Protein AF-A0A923WYF7-F1 (afdb_monomer)

Structure (mmCIF, N/CA/C/O backbone):
data_AF-A0A923WYF7-F1
#
_entry.id   AF-A0A923WYF7-F1
#
loop_
_atom_site.group_PDB
_atom_site.id
_atom_site.type_symbol
_atom_site.label_atom_id
_atom_site.label_alt_id
_atom_site.label_comp_id
_atom_site.label_asym_id
_atom_site.label_entity_id
_atom_site.label_seq_id
_atom_site.pdbx_PDB_ins_code
_atom_site.Cartn_x
_atom_site.Cartn_y
_atom_site.Cartn_z
_atom_site.occupancy
_atom_site.B_iso_or_equiv
_atom_site.auth_seq_id
_atom_site.auth_comp_id
_atom_site.auth_asym_id
_atom_site.auth_atom_id
_atom_site.pdbx_PDB_model_num
ATOM 1 N N . MET A 1 1 ? 12.143 10.612 -0.521 1.00 60.88 1 MET A N 1
ATOM 2 C CA . MET A 1 1 ? 12.270 9.508 -1.500 1.00 60.88 1 MET A CA 1
ATOM 3 C C . MET A 1 1 ? 11.112 8.536 -1.308 1.00 60.88 1 MET A C 1
ATOM 5 O O . MET A 1 1 ? 10.339 8.747 -0.381 1.00 60.88 1 MET A O 1
ATOM 9 N N . LEU A 1 2 ? 10.874 7.597 -2.234 1.00 66.38 2 LEU A N 1
ATOM 10 C CA . LEU A 1 2 ? 9.651 6.769 -2.208 1.00 66.38 2 LEU A CA 1
ATOM 11 C C . LEU A 1 2 ? 9.631 5.850 -0.986 1.00 66.38 2 LEU A C 1
ATOM 13 O O . LEU A 1 2 ? 8.650 5.835 -0.252 1.00 66.38 2 LEU A O 1
ATOM 17 N N . SER A 1 3 ? 10.792 5.287 -0.664 1.00 67.44 3 SER A N 1
ATOM 18 C CA . SER A 1 3 ? 11.037 4.576 0.591 1.00 67.44 3 SER A CA 1
ATOM 19 C C . SER A 1 3 ? 10.726 5.428 1.845 1.00 67.44 3 SER A C 1
ATOM 21 O O . SER A 1 3 ? 10.137 4.937 2.801 1.00 67.44 3 SER A O 1
ATOM 23 N N . ASP A 1 4 ? 10.984 6.749 1.851 1.00 71.00 4 ASP A N 1
ATOM 24 C CA . ASP A 1 4 ? 10.584 7.611 2.988 1.00 71.00 4 ASP A CA 1
ATOM 25 C C . ASP A 1 4 ? 9.056 7.735 3.131 1.00 71.00 4 ASP A C 1
ATOM 27 O O . ASP A 1 4 ? 8.544 7.970 4.227 1.00 71.00 4 ASP A O 1
ATOM 31 N N . HIS A 1 5 ? 8.312 7.636 2.026 1.00 76.31 5 HIS A N 1
ATOM 32 C CA . HIS A 1 5 ? 6.853 7.678 2.055 1.00 76.31 5 HIS A CA 1
ATOM 33 C C . HIS A 1 5 ? 6.272 6.369 2.602 1.00 76.31 5 HIS A C 1
ATOM 35 O O . HIS A 1 5 ? 5.414 6.442 3.483 1.00 76.31 5 HIS A O 1
ATOM 41 N N . HIS A 1 6 ? 6.795 5.210 2.186 1.00 79.31 6 HIS A N 1
ATOM 42 C CA . HIS A 1 6 ? 6.443 3.908 2.771 1.00 79.31 6 HIS A CA 1
ATOM 43 C C . HIS A 1 6 ? 6.685 3.862 4.273 1.00 79.31 6 HIS A C 1
ATOM 45 O O . HIS A 1 6 ? 5.756 3.584 5.028 1.00 79.31 6 HIS A O 1
ATOM 51 N N . HIS A 1 7 ? 7.879 4.251 4.730 1.00 79.12 7 HIS A N 1
ATOM 52 C CA . HIS A 1 7 ? 8.193 4.271 6.161 1.00 79.12 7 HIS A CA 1
ATOM 53 C C . HIS A 1 7 ? 7.215 5.143 6.962 1.00 79.12 7 HIS A C 1
ATOM 55 O O . HIS A 1 7 ? 6.870 4.824 8.102 1.00 79.12 7 HIS A O 1
ATOM 61 N N . ARG A 1 8 ? 6.728 6.247 6.377 1.00 85.44 8 ARG A N 1
ATOM 62 C CA . ARG A 1 8 ? 5.704 7.090 7.012 1.00 85.44 8 ARG A CA 1
ATOM 63 C C . ARG A 1 8 ? 4.338 6.406 7.074 1.00 85.44 8 ARG A C 1
ATOM 65 O O . ARG A 1 8 ? 3.656 6.561 8.087 1.00 85.44 8 ARG A O 1
ATOM 72 N N . LEU A 1 9 ? 3.929 5.692 6.029 1.00 86.81 9 LEU A N 1
ATOM 73 C CA . LEU A 1 9 ? 2.665 4.946 5.997 1.00 86.81 9 LEU A CA 1
ATOM 74 C C . LEU A 1 9 ? 2.676 3.784 6.995 1.00 86.81 9 LEU A C 1
ATOM 76 O O . LEU A 1 9 ? 1.742 3.643 7.785 1.00 86.81 9 LEU A O 1
ATOM 80 N N . GLU A 1 10 ? 3.767 3.024 7.041 1.00 86.56 10 GLU A N 1
ATOM 81 C CA . GLU A 1 10 ? 3.972 1.959 8.024 1.00 86.56 10 GLU A CA 1
ATOM 82 C C . GLU A 1 10 ? 3.936 2.494 9.456 1.00 86.56 10 GLU A C 1
ATOM 84 O O . GLU A 1 10 ? 3.228 1.958 10.310 1.00 86.56 10 GLU A O 1
ATOM 89 N N . ALA A 1 11 ? 4.651 3.590 9.728 1.00 88.19 11 ALA A N 1
ATOM 90 C CA . ALA A 1 11 ? 4.650 4.219 11.044 1.00 88.19 11 ALA A CA 1
ATOM 91 C C . ALA A 1 11 ? 3.241 4.672 11.466 1.00 88.19 11 ALA A C 1
ATOM 93 O O . ALA A 1 11 ? 2.857 4.491 12.623 1.00 88.19 11 ALA A O 1
ATOM 94 N N . LYS A 1 12 ? 2.440 5.208 10.536 1.00 89.62 12 LYS A N 1
ATOM 95 C CA . LYS A 1 12 ? 1.033 5.552 10.794 1.00 89.62 12 LYS A CA 1
ATOM 96 C C . LYS A 1 12 ? 0.185 4.319 11.107 1.00 89.62 12 LYS A C 1
ATOM 98 O O . LYS A 1 12 ? -0.583 4.352 12.066 1.00 89.62 12 LYS A O 1
ATOM 103 N N . ALA A 1 13 ? 0.341 3.236 10.346 1.00 88.19 13 ALA A N 1
ATOM 104 C CA . ALA A 1 13 ? -0.379 1.985 10.580 1.00 88.19 13 ALA A CA 1
ATOM 105 C C . ALA A 1 13 ? -0.020 1.356 11.938 1.00 88.19 13 ALA A C 1
ATOM 107 O O . ALA A 1 13 ? -0.911 0.948 12.688 1.00 88.19 13 ALA A O 1
ATOM 108 N N . ARG A 1 14 ? 1.267 1.356 12.310 1.00 89.56 14 ARG A N 1
ATOM 109 C CA . ARG A 1 14 ? 1.727 0.902 13.633 1.00 89.56 14 ARG A CA 1
ATOM 110 C C . ARG A 1 14 ? 1.171 1.772 14.761 1.00 89.56 14 ARG A C 1
ATOM 112 O O . ARG A 1 14 ? 0.645 1.234 15.730 1.00 89.56 14 ARG A O 1
ATOM 119 N N . SER A 1 15 ? 1.201 3.096 14.609 1.00 89.00 15 SER A N 1
ATOM 120 C CA . SER A 1 15 ? 0.652 4.024 15.607 1.00 89.00 15 SER A CA 1
ATOM 121 C C . SER A 1 15 ? -0.861 3.843 15.811 1.00 89.00 15 SER A C 1
ATOM 123 O O . SER A 1 15 ? -1.347 3.876 16.946 1.00 89.00 15 SER A O 1
ATOM 125 N N . LEU A 1 16 ? -1.608 3.581 14.733 1.00 88.31 16 LEU A N 1
A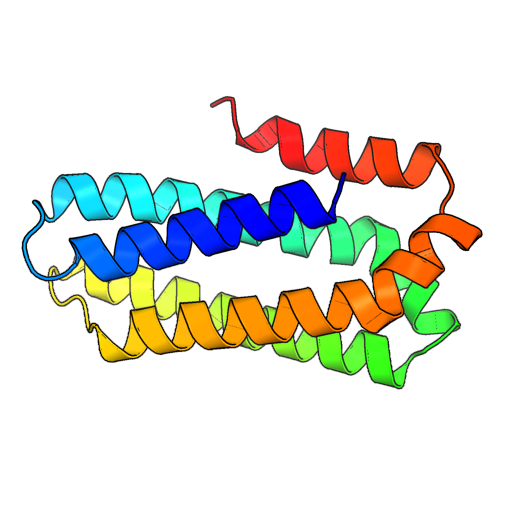TOM 126 C CA . LEU A 1 16 ? -3.028 3.225 14.795 1.00 88.31 16 LEU A CA 1
ATOM 127 C C . LEU A 1 16 ? -3.261 1.934 15.584 1.00 88.31 16 LEU A C 1
ATOM 129 O O . LEU A 1 16 ? -4.142 1.886 16.443 1.00 88.31 16 LEU A O 1
ATOM 133 N N . LEU A 1 17 ? -2.457 0.903 15.328 1.00 88.88 17 LEU A N 1
ATOM 134 C CA . LEU A 1 17 ? -2.539 -0.369 16.038 1.00 88.88 17 LEU A CA 1
ATOM 135 C C . LEU A 1 17 ? -2.226 -0.231 17.535 1.00 88.88 17 LEU A C 1
ATOM 137 O O . LEU A 1 17 ? -2.927 -0.818 18.357 1.00 88.88 17 LEU A O 1
ATOM 141 N N . GLU A 1 18 ? -1.212 0.555 17.895 1.00 87.44 18 GLU A N 1
ATOM 142 C CA . GLU A 1 18 ? -0.869 0.849 19.294 1.00 87.44 18 GLU A CA 1
ATOM 143 C C . GLU A 1 18 ? -1.996 1.607 20.009 1.00 87.44 18 GLU A C 1
ATOM 145 O O . GLU A 1 18 ? -2.309 1.327 21.167 1.00 87.44 18 GLU A O 1
ATOM 150 N N . SER A 1 19 ? -2.656 2.524 19.300 1.00 85.00 19 SER A N 1
ATOM 151 C CA . SER A 1 19 ? -3.737 3.351 19.844 1.00 85.00 19 SER A CA 1
ATOM 152 C C . SER A 1 19 ? -5.063 2.591 19.980 1.00 85.00 19 SER A C 1
ATOM 154 O O . SER A 1 19 ? -5.868 2.895 20.862 1.00 85.00 19 SER A O 1
ATOM 156 N N . ALA A 1 20 ? -5.305 1.575 19.149 1.00 82.56 20 ALA A N 1
ATOM 157 C CA . ALA A 1 20 ? -6.582 0.861 19.082 1.00 82.56 20 ALA A CA 1
ATOM 158 C C . ALA A 1 20 ? -7.004 0.162 20.393 1.00 82.56 20 ALA A C 1
ATOM 160 O O . ALA A 1 20 ? -8.184 -0.124 20.575 1.00 82.56 20 ALA A O 1
ATOM 161 N N . GLY A 1 21 ? -6.071 -0.096 21.318 1.00 75.25 21 GLY A N 1
ATOM 162 C CA . GLY A 1 21 ? -6.355 -0.742 22.606 1.00 75.25 21 GLY A CA 1
ATOM 163 C C . GLY A 1 21 ? -6.947 0.165 23.695 1.00 75.25 21 GLY A C 1
ATOM 164 O O . GLY A 1 21 ? -7.392 -0.350 24.719 1.00 75.25 21 GLY A O 1
ATOM 165 N N . GLY A 1 22 ? -6.955 1.490 23.511 1.00 74.75 22 GLY A N 1
ATOM 166 C CA . GLY A 1 22 ? -7.428 2.422 24.548 1.00 74.75 22 GLY A CA 1
ATOM 167 C C . GLY A 1 22 ? -7.754 3.844 24.087 1.00 74.75 22 GLY A C 1
ATOM 168 O O . GLY A 1 22 ? -8.062 4.689 24.925 1.00 74.75 22 GLY A O 1
ATOM 169 N N . ALA A 1 23 ? -7.669 4.134 22.788 1.00 69.62 23 ALA A N 1
ATOM 170 C CA . ALA A 1 23 ? -7.948 5.460 22.253 1.00 69.62 23 ALA A CA 1
ATOM 171 C C . ALA A 1 23 ? -9.449 5.738 22.074 1.00 69.62 23 ALA A C 1
ATOM 173 O O . ALA A 1 23 ? -10.271 4.836 21.915 1.00 69.62 23 ALA A O 1
ATOM 174 N N . ASP A 1 24 ? -9.784 7.030 22.044 1.00 79.94 24 ASP A N 1
ATOM 175 C CA . ASP A 1 24 ? -11.088 7.516 21.600 1.00 79.94 24 ASP A CA 1
ATOM 176 C C . ASP A 1 24 ? -11.353 7.053 20.159 1.00 79.94 24 ASP A C 1
ATOM 178 O O . ASP A 1 24 ? -10.568 7.321 19.245 1.00 79.94 24 ASP A O 1
ATOM 182 N N . THR A 1 25 ? -12.487 6.383 19.943 1.00 78.12 25 THR A N 1
ATOM 183 C CA . THR A 1 25 ? -12.842 5.835 18.629 1.00 78.12 25 THR A CA 1
ATOM 184 C C . THR A 1 25 ? -12.973 6.918 17.560 1.00 78.12 25 THR A C 1
ATOM 186 O O . THR A 1 25 ? -12.689 6.661 16.391 1.00 78.12 25 THR A O 1
ATOM 189 N N . ARG A 1 26 ? -13.342 8.151 17.934 1.00 81.06 26 ARG A N 1
ATOM 190 C CA . ARG A 1 26 ? -13.367 9.273 16.985 1.00 81.06 26 ARG A CA 1
ATOM 191 C C . ARG A 1 26 ? -11.956 9.646 16.528 1.00 81.06 26 ARG A C 1
ATOM 193 O O . ARG A 1 26 ? -11.750 9.880 15.340 1.00 81.06 26 ARG A O 1
ATOM 200 N N . ALA A 1 27 ? -10.995 9.691 17.449 1.00 84.50 27 ALA A N 1
ATOM 201 C CA . ALA A 1 27 ? -9.600 9.962 17.114 1.00 84.50 27 ALA A CA 1
ATOM 202 C C . ALA A 1 27 ? -9.016 8.847 16.229 1.00 84.50 27 ALA A C 1
ATOM 204 O O . ALA A 1 27 ? -8.358 9.143 15.232 1.00 84.50 27 ALA A O 1
ATOM 205 N N . LEU A 1 28 ? -9.341 7.581 16.528 1.00 86.12 28 LEU A N 1
ATOM 206 C CA . LEU A 1 28 ? -8.970 6.439 15.685 1.00 86.12 28 LEU A CA 1
ATOM 207 C C . LEU A 1 28 ? -9.536 6.560 14.268 1.00 86.12 28 LEU A C 1
ATOM 209 O O . LEU A 1 28 ? -8.801 6.331 13.313 1.00 86.12 28 LEU A O 1
ATOM 213 N N . GLY A 1 29 ? -10.797 6.976 14.121 1.00 87.56 29 GLY A N 1
ATOM 214 C CA . GLY A 1 29 ? -11.416 7.199 12.812 1.00 87.56 29 GLY A CA 1
ATOM 215 C C . GLY A 1 29 ? -10.714 8.283 11.985 1.00 87.56 29 GLY A C 1
ATOM 216 O O . GLY A 1 29 ? -10.474 8.092 10.798 1.00 87.56 29 GLY A O 1
ATOM 217 N N . VAL A 1 30 ? -10.310 9.400 12.602 1.00 88.12 30 VAL A N 1
ATOM 218 C CA . VAL A 1 30 ? -9.562 10.462 11.896 1.00 88.12 30 VAL A CA 1
ATOM 219 C C . VAL A 1 30 ? -8.199 9.956 11.421 1.00 88.12 30 VAL A C 1
ATOM 221 O O . VAL A 1 30 ? -7.830 10.167 10.265 1.00 88.12 30 VAL A O 1
ATOM 224 N N . CYS A 1 31 ? -7.458 9.267 12.291 1.00 89.38 31 CYS A N 1
ATOM 225 C CA . CYS A 1 31 ? -6.171 8.677 11.931 1.00 89.38 31 CYS A CA 1
ATOM 226 C C . CYS A 1 31 ? -6.320 7.616 10.830 1.00 89.38 31 CYS A C 1
ATOM 228 O O . CYS A 1 31 ? -5.496 7.569 9.917 1.00 89.38 31 CYS A O 1
ATOM 230 N N . TRP A 1 32 ? -7.379 6.805 10.897 1.00 92.31 32 TRP A N 1
ATOM 231 C CA . TRP A 1 32 ? -7.693 5.792 9.899 1.00 92.31 32 TRP A CA 1
ATOM 232 C C . TRP A 1 32 ? -7.959 6.396 8.525 1.00 92.31 32 TRP A C 1
ATOM 234 O O . TRP A 1 32 ? -7.279 6.027 7.575 1.00 92.31 32 TRP A O 1
ATOM 244 N N . ASN A 1 33 ? -8.876 7.361 8.425 1.00 91.88 33 ASN A N 1
ATOM 245 C CA . ASN A 1 33 ? -9.238 7.974 7.145 1.00 91.88 33 ASN A CA 1
ATOM 246 C C . ASN A 1 33 ? -8.015 8.593 6.453 1.00 91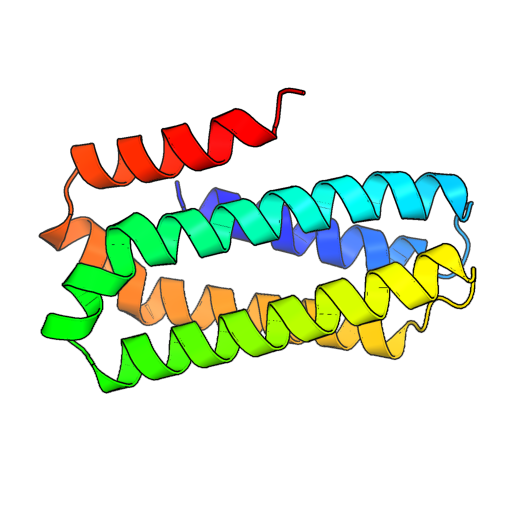.88 33 ASN A C 1
ATOM 248 O O . ASN A 1 33 ? -7.862 8.490 5.239 1.00 91.88 33 ASN A O 1
ATOM 252 N N . GLY A 1 34 ? -7.121 9.212 7.234 1.00 90.75 34 GLY A N 1
ATOM 253 C CA . GLY A 1 34 ? -5.870 9.757 6.712 1.00 90.75 34 GLY A CA 1
ATOM 254 C C . GLY A 1 34 ? -4.899 8.679 6.217 1.00 90.75 34 GLY A C 1
ATOM 255 O O . GLY A 1 34 ? -4.262 8.867 5.184 1.00 90.75 34 GLY A O 1
ATOM 256 N N . LEU A 1 35 ? -4.776 7.551 6.927 1.00 91.31 35 LEU A N 1
ATOM 257 C CA . LEU A 1 35 ? -3.959 6.419 6.473 1.00 91.31 35 LEU A CA 1
ATOM 258 C C . LEU A 1 35 ? -4.542 5.781 5.205 1.00 91.31 35 LEU A C 1
ATOM 260 O O . LEU A 1 35 ? -3.804 5.533 4.256 1.00 91.31 35 LEU A O 1
ATOM 264 N N . GLU A 1 36 ? -5.845 5.507 5.202 1.00 94.38 36 GLU A N 1
ATOM 265 C CA . GLU A 1 36 ? -6.546 4.854 4.099 1.00 94.38 36 GLU A CA 1
ATOM 266 C C . GLU A 1 36 ? -6.424 5.664 2.809 1.00 94.38 36 GLU A C 1
ATOM 268 O O . GLU A 1 36 ? -6.015 5.117 1.786 1.00 94.38 36 GLU A O 1
ATOM 273 N N . ALA A 1 37 ? -6.706 6.969 2.864 1.00 91.62 37 ALA A N 1
ATOM 274 C CA . ALA A 1 37 ? -6.582 7.844 1.704 1.00 91.62 37 ALA A CA 1
ATOM 275 C C . ALA A 1 37 ? -5.152 7.837 1.140 1.00 91.62 37 ALA A C 1
ATOM 277 O O . ALA A 1 37 ? -4.958 7.600 -0.052 1.00 91.62 37 ALA A O 1
ATOM 278 N N . GLU A 1 38 ? -4.141 8.019 1.996 1.00 90.62 38 GLU A N 1
ATOM 279 C CA . GLU A 1 38 ? -2.750 8.045 1.538 1.00 90.62 38 GLU A CA 1
ATOM 280 C C . GLU A 1 38 ? -2.289 6.696 0.959 1.00 90.62 38 GLU A C 1
ATOM 282 O O . GLU A 1 38 ? -1.577 6.692 -0.043 1.00 90.62 38 GLU A O 1
ATOM 287 N N . LEU A 1 39 ? -2.713 5.560 1.529 1.00 92.25 39 LEU A N 1
ATOM 288 C CA . LEU A 1 39 ? -2.396 4.231 0.987 1.00 92.25 39 LEU A CA 1
ATOM 289 C C . LEU A 1 39 ? -3.050 3.982 -0.373 1.00 92.25 39 LEU A C 1
ATOM 291 O O . LEU A 1 39 ? -2.420 3.420 -1.270 1.00 92.25 39 LEU A O 1
ATOM 295 N N . LEU A 1 40 ? -4.310 4.385 -0.539 1.00 93.00 40 LEU A N 1
ATOM 296 C CA . LEU A 1 40 ? -5.016 4.229 -1.809 1.00 93.00 40 LEU A CA 1
ATOM 297 C C . LEU A 1 40 ? -4.362 5.056 -2.917 1.00 93.00 40 LEU A C 1
ATOM 299 O O . LEU A 1 40 ? -4.164 4.543 -4.020 1.00 93.00 40 LEU A O 1
ATOM 303 N N . ASP A 1 41 ? -3.985 6.297 -2.615 1.00 89.38 41 ASP A N 1
ATOM 304 C CA . ASP A 1 41 ? -3.323 7.178 -3.577 1.00 89.38 41 ASP A CA 1
ATOM 305 C C . ASP A 1 41 ? -1.911 6.713 -3.925 1.00 89.38 41 ASP A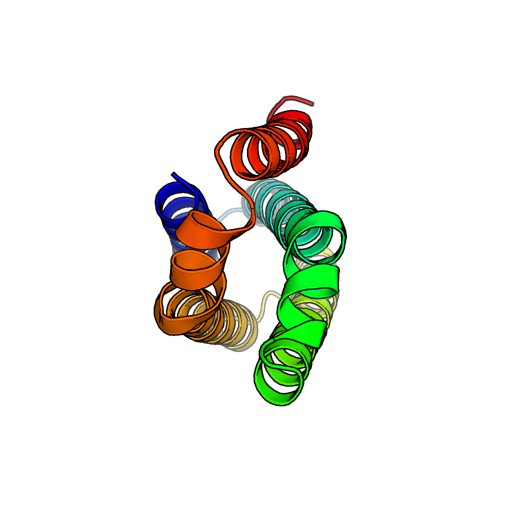 C 1
ATOM 307 O O . ASP A 1 41 ? -1.490 6.815 -5.080 1.00 89.38 41 ASP A O 1
ATOM 311 N N . HIS A 1 42 ? -1.194 6.175 -2.943 1.00 90.19 42 HIS A N 1
ATOM 312 C CA . HIS A 1 42 ? 0.106 5.558 -3.137 1.00 90.19 42 HIS A CA 1
ATOM 313 C C . HIS A 1 42 ? 0.040 4.399 -4.147 1.00 90.19 42 HIS A C 1
ATOM 315 O O . HIS A 1 42 ? 0.664 4.486 -5.209 1.00 90.19 42 HIS A O 1
ATOM 321 N N . MET A 1 43 ? -0.805 3.394 -3.885 1.00 92.69 43 MET A N 1
ATOM 322 C CA . MET A 1 43 ? -0.972 2.240 -4.778 1.00 92.69 43 MET A CA 1
ATOM 323 C C . MET A 1 43 ? -1.462 2.664 -6.169 1.00 92.69 43 MET A C 1
ATOM 325 O O . MET A 1 43 ? -1.015 2.130 -7.185 1.00 92.69 43 MET A O 1
ATOM 329 N N . ALA A 1 44 ? -2.376 3.639 -6.242 1.00 91.50 44 ALA A N 1
ATOM 330 C CA . ALA A 1 44 ? -2.866 4.161 -7.517 1.00 91.50 44 ALA A CA 1
ATOM 331 C C . ALA A 1 44 ? -1.745 4.826 -8.329 1.00 91.50 44 ALA A C 1
ATOM 333 O O . ALA A 1 44 ? -1.660 4.644 -9.543 1.00 91.50 44 ALA A O 1
ATOM 334 N N . ALA A 1 45 ? -0.854 5.580 -7.680 1.00 87.50 45 ALA A N 1
ATOM 335 C CA . ALA A 1 45 ? 0.269 6.209 -8.364 1.00 87.50 45 ALA A CA 1
ATOM 336 C C . ALA A 1 45 ? 1.235 5.168 -8.956 1.00 87.50 45 ALA A C 1
ATOM 338 O O . ALA A 1 45 ? 1.705 5.337 -10.084 1.00 87.50 45 ALA A O 1
ATOM 339 N N . GLU A 1 46 ? 1.503 4.078 -8.244 1.00 90.88 46 GLU A N 1
ATOM 340 C CA . GLU A 1 46 ? 2.353 2.987 -8.733 1.00 90.88 46 GLU A CA 1
ATOM 341 C C . GLU A 1 46 ? 1.702 2.217 -9.878 1.00 90.88 46 GLU A C 1
ATOM 343 O O . GLU A 1 46 ? 2.355 1.954 -10.895 1.00 90.88 46 GLU A O 1
ATOM 348 N N . GLU A 1 47 ? 0.409 1.918 -9.751 1.00 93.88 47 GLU A N 1
ATOM 349 C CA . GLU A 1 47 ? -0.405 1.264 -10.778 1.00 93.88 47 GLU A CA 1
ATOM 350 C C . GLU A 1 47 ? -0.507 2.076 -12.068 1.00 93.88 47 GLU A C 1
ATOM 352 O O . GLU A 1 47 ? -0.481 1.489 -13.153 1.00 93.88 47 GLU A O 1
ATOM 357 N N . ASP A 1 48 ? -0.559 3.403 -11.964 1.00 90.06 48 ASP A N 1
ATOM 358 C CA . ASP A 1 48 ? -0.672 4.304 -13.111 1.00 90.06 48 ASP A CA 1
ATOM 359 C C . ASP A 1 48 ? 0.680 4.578 -13.791 1.00 90.06 48 ASP A C 1
ATOM 361 O O . ASP A 1 48 ? 0.742 4.780 -15.008 1.00 90.06 48 ASP A O 1
ATOM 365 N N . VAL A 1 49 ? 1.775 4.633 -13.025 1.00 86.25 49 VAL A N 1
ATOM 366 C CA . VAL A 1 49 ? 3.051 5.195 -13.509 1.00 86.25 49 VAL A CA 1
ATOM 367 C C . VAL A 1 49 ? 4.144 4.143 -13.677 1.00 86.25 49 VAL A C 1
ATOM 369 O O . VAL A 1 49 ? 4.856 4.161 -14.691 1.00 86.25 49 VAL A O 1
ATOM 372 N N . ILE A 1 50 ? 4.303 3.248 -12.698 1.00 88.94 50 ILE A N 1
ATOM 373 C CA . ILE A 1 50 ? 5.436 2.315 -12.625 1.00 88.94 50 ILE A CA 1
ATOM 374 C C . ILE A 1 50 ? 5.033 0.951 -13.176 1.00 88.94 50 ILE A C 1
ATOM 376 O O . ILE A 1 50 ? 5.636 0.471 -14.143 1.00 88.94 50 ILE A O 1
ATOM 380 N N . LEU A 1 51 ? 3.978 0.351 -12.619 1.00 91.88 51 LEU A N 1
ATOM 381 C CA . LEU A 1 51 ? 3.548 -1.010 -12.932 1.00 91.88 51 LEU A CA 1
ATOM 382 C C . LEU A 1 51 ? 3.260 -1.272 -14.419 1.00 91.88 51 LEU A C 1
ATOM 384 O O . LEU A 1 51 ? 3.567 -2.380 -14.865 1.00 91.88 51 LEU A O 1
ATOM 388 N N . PRO A 1 52 ? 2.743 -0.330 -15.237 1.00 92.69 52 PRO A N 1
ATOM 389 C CA . PRO A 1 52 ? 2.530 -0.591 -16.658 1.00 92.69 52 PRO A CA 1
ATOM 390 C C . PRO A 1 52 ? 3.841 -0.912 -17.377 1.00 92.69 52 PRO A C 1
ATOM 392 O O . PRO A 1 52 ? 3.927 -1.905 -18.099 1.00 92.69 52 PRO A O 1
ATOM 395 N N . ARG A 1 53 ? 4.892 -0.127 -17.119 1.00 91.44 53 ARG A N 1
ATOM 396 C CA . ARG A 1 53 ? 6.214 -0.350 -17.716 1.00 91.44 53 ARG A CA 1
ATOM 397 C C . ARG A 1 53 ? 6.948 -1.503 -17.038 1.00 91.44 53 ARG A C 1
ATOM 399 O O . ARG A 1 53 ? 7.538 -2.327 -17.731 1.00 91.44 53 ARG A O 1
ATOM 406 N N . TYR A 1 54 ? 6.856 -1.606 -15.712 1.00 93.62 54 TYR A N 1
ATOM 407 C CA . TYR A 1 54 ? 7.491 -2.688 -14.963 1.00 93.62 54 TYR A CA 1
ATOM 408 C C . TYR A 1 54 ? 6.956 -4.059 -15.378 1.00 93.62 54 TYR A C 1
ATOM 410 O O . TYR A 1 54 ? 7.724 -5.004 -15.520 1.00 93.62 54 TYR A O 1
ATOM 418 N N . SER A 1 55 ? 5.660 -4.164 -15.688 1.00 95.62 55 SER A N 1
ATOM 419 C CA . SER A 1 55 ? 5.052 -5.418 -16.143 1.00 95.62 55 SER A CA 1
ATOM 420 C C . SER A 1 55 ? 5.603 -5.936 -17.474 1.00 95.62 55 SER A C 1
ATOM 422 O O . SER A 1 55 ? 5.592 -7.144 -17.697 1.00 95.62 55 SER A O 1
ATOM 424 N N . ALA A 1 56 ? 6.130 -5.059 -18.336 1.00 94.12 56 ALA A N 1
ATOM 425 C CA . ALA A 1 56 ? 6.806 -5.473 -19.564 1.00 94.12 56 ALA A CA 1
ATOM 426 C C . ALA A 1 56 ? 8.211 -6.045 -19.295 1.00 94.12 56 ALA A C 1
ATOM 428 O O . ALA A 1 56 ? 8.706 -6.845 -20.084 1.00 94.12 56 ALA A O 1
ATOM 429 N N . TYR A 1 57 ? 8.841 -5.645 -18.187 1.00 93.94 57 TYR A N 1
ATOM 430 C CA . TYR A 1 57 ? 10.164 -6.106 -17.764 1.00 93.94 57 TYR A CA 1
ATOM 431 C C . TYR A 1 57 ? 10.091 -7.361 -16.876 1.00 93.94 57 TYR A C 1
ATOM 433 O O . TYR A 1 57 ? 10.773 -8.349 -17.140 1.00 93.94 57 TYR A O 1
ATOM 441 N N . ALA A 1 58 ? 9.238 -7.342 -15.849 1.00 95.44 58 ALA A N 1
ATOM 442 C CA . ALA A 1 58 ? 9.078 -8.399 -14.852 1.00 95.44 58 ALA A CA 1
ATOM 443 C C . ALA A 1 58 ? 7.581 -8.709 -14.614 1.00 95.44 58 ALA A C 1
ATOM 445 O O . ALA A 1 58 ? 7.011 -8.325 -13.591 1.00 95.44 58 ALA A O 1
ATOM 446 N N . PRO A 1 59 ? 6.907 -9.419 -15.541 1.00 96.50 59 PRO A N 1
ATOM 447 C CA . PRO A 1 59 ? 5.454 -9.615 -15.500 1.00 96.50 59 PRO A CA 1
ATOM 448 C C . PRO A 1 59 ? 4.969 -10.391 -14.272 1.00 96.50 59 PRO A C 1
ATOM 450 O O . PRO A 1 59 ? 3.932 -10.056 -13.703 1.00 96.50 59 PRO A O 1
ATOM 453 N N . ALA A 1 60 ? 5.718 -11.414 -13.845 1.00 96.56 60 ALA A N 1
ATOM 454 C CA . ALA A 1 60 ? 5.376 -12.193 -12.657 1.00 96.56 60 ALA A CA 1
ATOM 455 C C . ALA A 1 60 ? 5.433 -11.335 -11.385 1.00 96.56 60 ALA A C 1
ATOM 457 O O . ALA A 1 60 ? 4.550 -11.436 -10.535 1.00 96.56 60 ALA A O 1
ATOM 458 N N . ASP A 1 61 ? 6.429 -10.452 -11.289 1.00 95.69 61 ASP A N 1
ATOM 459 C CA . ASP A 1 61 ? 6.603 -9.596 -10.120 1.00 95.69 61 ASP A CA 1
ATOM 460 C C . ASP A 1 61 ? 5.556 -8.479 -10.079 1.00 95.69 61 ASP A C 1
ATOM 462 O O . ASP A 1 61 ? 4.893 -8.279 -9.065 1.00 95.69 61 ASP A O 1
ATOM 466 N N . ALA A 1 62 ? 5.273 -7.850 -11.222 1.00 95.81 62 ALA A N 1
ATOM 467 C CA . ALA A 1 62 ? 4.173 -6.895 -11.340 1.00 95.81 62 ALA A CA 1
ATOM 468 C C . ALA A 1 62 ? 2.801 -7.527 -11.018 1.00 95.81 62 ALA A C 1
ATOM 470 O O . ALA A 1 62 ? 1.936 -6.877 -10.431 1.00 95.81 62 ALA A O 1
ATOM 471 N N . CYS A 1 63 ? 2.580 -8.796 -11.382 1.00 96.50 63 CYS A N 1
ATOM 472 C CA . CYS A 1 63 ? 1.360 -9.522 -11.016 1.00 96.50 63 CYS A CA 1
ATOM 473 C C . CYS A 1 63 ? 1.264 -9.752 -9.502 1.00 96.50 63 CYS A C 1
ATOM 475 O O . CYS A 1 63 ? 0.180 -9.633 -8.929 1.00 96.50 63 CYS A O 1
ATOM 477 N N . ARG A 1 64 ? 2.388 -10.071 -8.857 1.00 96.81 64 ARG A N 1
ATOM 478 C CA . ARG A 1 64 ? 2.473 -10.261 -7.408 1.00 96.81 64 ARG A CA 1
ATOM 479 C C . ARG A 1 64 ? 2.160 -8.966 -6.654 1.00 96.81 64 ARG A C 1
ATOM 481 O O . ARG A 1 64 ? 1.291 -9.002 -5.787 1.00 96.81 64 ARG A O 1
ATOM 488 N N . ILE A 1 65 ? 2.765 -7.845 -7.054 1.00 95.62 65 ILE A N 1
ATOM 489 C CA . ILE A 1 65 ? 2.525 -6.517 -6.458 1.00 95.62 65 ILE A CA 1
ATOM 490 C C . ILE A 1 65 ? 1.045 -6.121 -6.581 1.00 95.62 65 ILE A C 1
ATOM 492 O O . ILE A 1 65 ? 0.408 -5.759 -5.597 1.00 95.62 65 ILE A O 1
ATOM 496 N N . ARG A 1 66 ? 0.418 -6.314 -7.751 1.00 97.00 66 ARG A N 1
ATOM 497 C CA . ARG A 1 66 ? -1.037 -6.089 -7.899 1.00 97.00 66 ARG A CA 1
ATOM 498 C C . ARG A 1 66 ? -1.873 -6.966 -6.962 1.00 97.00 66 ARG A C 1
ATOM 500 O O . ARG A 1 66 ? -2.906 -6.532 -6.458 1.00 97.00 66 ARG A O 1
ATOM 507 N N . GLY A 1 67 ? -1.442 -8.206 -6.737 1.00 97.88 67 GLY A N 1
ATOM 508 C CA . GLY A 1 67 ? -2.074 -9.108 -5.777 1.00 97.88 67 GLY A CA 1
ATOM 509 C C . GLY A 1 67 ? -1.931 -8.632 -4.329 1.00 97.88 67 GLY A C 1
ATOM 510 O O . GLY A 1 67 ? -2.872 -8.781 -3.552 1.00 97.88 67 GLY A O 1
ATOM 511 N N . GLU A 1 68 ? -0.786 -8.057 -3.965 1.00 97.31 68 GLU A N 1
ATOM 512 C CA . GLU A 1 68 ? -0.562 -7.400 -2.667 1.00 97.31 68 GLU A CA 1
ATOM 513 C C . GLU A 1 68 ? -1.489 -6.196 -2.499 1.00 97.31 68 GLU A C 1
ATOM 515 O O . GLU A 1 68 ? -2.241 -6.151 -1.525 1.00 97.31 68 GLU A O 1
ATOM 520 N N . HIS A 1 69 ? -1.560 -5.304 -3.492 1.00 97.81 69 HIS A N 1
ATOM 521 C CA . HIS A 1 69 ? -2.473 -4.158 -3.460 1.00 97.81 69 HIS A CA 1
ATOM 522 C C . HIS A 1 69 ? -3.932 -4.580 -3.279 1.00 97.81 69 HIS A C 1
ATOM 524 O O . HIS A 1 69 ? -4.679 -3.962 -2.522 1.00 97.81 69 HIS A O 1
ATOM 530 N N . ALA A 1 70 ? -4.367 -5.640 -3.967 1.00 98.06 70 ALA A N 1
ATOM 531 C CA . ALA A 1 70 ? -5.725 -6.154 -3.825 1.00 98.06 70 ALA A CA 1
ATOM 532 C C . ALA A 1 70 ? -6.019 -6.610 -2.383 1.00 98.06 70 ALA A C 1
ATOM 534 O O . ALA A 1 70 ? -7.065 -6.257 -1.836 1.00 98.06 70 ALA A O 1
ATOM 535 N N . ARG A 1 71 ? -5.084 -7.330 -1.745 1.00 97.75 71 ARG A N 1
ATOM 536 C CA . ARG A 1 71 ? -5.219 -7.755 -0.340 1.00 97.75 71 ARG A CA 1
ATOM 537 C C . ARG A 1 71 ? -5.215 -6.572 0.623 1.00 97.75 71 ARG A C 1
ATOM 539 O O . ARG A 1 71 ? -6.033 -6.537 1.540 1.00 97.75 71 ARG A O 1
ATOM 546 N N . ILE A 1 72 ? -4.338 -5.593 0.403 1.00 96.50 72 ILE A N 1
ATOM 547 C CA . ILE A 1 72 ? -4.283 -4.370 1.214 1.00 96.50 72 ILE A CA 1
ATOM 548 C C . ILE A 1 72 ? -5.615 -3.619 1.113 1.00 96.50 72 ILE A C 1
ATOM 550 O O . ILE A 1 72 ? -6.193 -3.283 2.142 1.00 96.50 72 ILE A O 1
ATOM 554 N N . ARG A 1 73 ? -6.170 -3.432 -0.092 1.00 97.75 73 ARG A N 1
ATOM 555 C CA . ARG A 1 73 ? -7.483 -2.784 -0.290 1.00 97.75 73 ARG A CA 1
ATOM 556 C C . ARG A 1 73 ? -8.623 -3.513 0.418 1.00 97.75 73 ARG A C 1
ATOM 558 O O . ARG A 1 73 ? -9.479 -2.865 1.015 1.00 97.75 73 ARG A O 1
ATOM 565 N N . GLU A 1 74 ? -8.634 -4.843 0.384 1.00 97.00 74 GLU A N 1
ATOM 566 C CA . GLU A 1 74 ? -9.629 -5.644 1.105 1.00 97.00 74 GLU A CA 1
ATOM 567 C C . GLU A 1 74 ? -9.524 -5.447 2.627 1.00 97.00 74 GLU A C 1
ATOM 569 O O . GLU A 1 74 ? -10.539 -5.282 3.314 1.00 97.00 74 GLU A O 1
ATOM 574 N N . LEU A 1 75 ? -8.297 -5.419 3.158 1.00 95.44 75 LEU A N 1
ATOM 575 C CA . LEU A 1 75 ? -8.040 -5.157 4.573 1.00 95.44 75 LEU A CA 1
ATOM 576 C C . LEU A 1 75 ? -8.418 -3.733 4.973 1.00 95.44 75 LEU A C 1
ATOM 578 O O . LEU A 1 75 ? -8.994 -3.568 6.050 1.00 95.44 75 LEU A O 1
ATOM 582 N N . LEU A 1 76 ? -8.147 -2.736 4.125 1.00 95.00 76 LEU A N 1
ATOM 583 C CA . LEU A 1 76 ? -8.576 -1.353 4.335 1.00 95.00 76 LEU A CA 1
ATOM 584 C C . LEU A 1 76 ? -10.102 -1.284 4.446 1.00 95.00 76 LEU A C 1
ATOM 586 O O . LEU A 1 76 ? -10.615 -0.969 5.518 1.00 95.00 76 LEU A O 1
ATOM 590 N N . GLY A 1 77 ? -10.837 -1.724 3.421 1.00 94.19 77 GLY A N 1
ATOM 591 C CA . GLY A 1 77 ? -12.303 -1.661 3.437 1.00 94.19 77 GLY A CA 1
ATOM 592 C C . GLY A 1 77 ? -12.918 -2.414 4.622 1.00 94.19 77 GLY A C 1
ATOM 593 O O . GLY A 1 77 ? -13.797 -1.903 5.314 1.00 94.19 77 GLY A O 1
ATOM 594 N N . SER A 1 78 ? -12.401 -3.604 4.931 1.00 93.50 78 SER A N 1
ATOM 595 C CA . SER A 1 78 ? -12.875 -4.385 6.078 1.00 93.50 78 SER A CA 1
ATOM 596 C C . SER A 1 78 ? -12.575 -3.702 7.418 1.00 93.50 78 SER A C 1
ATOM 598 O O . SER A 1 78 ? -13.347 -3.824 8.367 1.00 93.50 78 SER A O 1
ATOM 600 N N . THR A 1 79 ? -11.436 -3.026 7.547 1.00 91.12 79 THR A N 1
ATOM 601 C CA . THR A 1 79 ? -11.059 -2.332 8.788 1.00 91.12 79 THR A CA 1
ATOM 602 C C . THR A 1 79 ? -11.835 -1.031 8.960 1.00 91.12 79 THR A C 1
ATOM 604 O O . THR A 1 79 ? -12.251 -0.742 10.080 1.00 91.12 79 THR A O 1
ATOM 607 N N . GLY A 1 80 ? -12.106 -0.304 7.871 1.00 91.00 80 GLY A N 1
ATOM 608 C CA . GLY A 1 80 ? -12.981 0.870 7.878 1.00 91.00 80 GLY A CA 1
ATOM 609 C C . GLY A 1 80 ? -14.376 0.534 8.408 1.00 91.00 80 GLY A C 1
ATOM 610 O O . GLY A 1 80 ? -14.851 1.180 9.338 1.00 91.00 80 GLY A O 1
ATOM 611 N N . VAL A 1 81 ? -14.975 -0.565 7.933 1.00 91.06 81 VAL A N 1
ATOM 612 C CA . VAL A 1 81 ? -16.267 -1.055 8.451 1.00 91.06 81 VAL A CA 1
ATOM 613 C C . VAL A 1 81 ? -16.194 -1.398 9.945 1.00 91.06 81 VAL A C 1
ATOM 615 O O . VAL A 1 81 ? -17.071 -1.010 10.714 1.00 91.06 81 VAL A O 1
ATOM 618 N N . ASP A 1 82 ? -15.150 -2.104 10.394 1.00 88.75 82 ASP A N 1
ATOM 619 C CA . ASP A 1 82 ? -14.986 -2.433 11.820 1.00 88.75 82 ASP A CA 1
ATOM 620 C C . ASP A 1 82 ? -14.851 -1.162 12.690 1.00 88.75 82 ASP A C 1
ATOM 622 O O . ASP A 1 82 ? -15.355 -1.132 13.815 1.00 88.75 82 ASP A O 1
ATOM 626 N N . LEU A 1 83 ? -14.196 -0.112 12.183 1.00 86.44 83 LEU A N 1
ATOM 627 C CA . LEU A 1 83 ? -14.047 1.181 12.859 1.00 86.44 83 LEU A CA 1
ATOM 628 C C . LEU A 1 83 ? -15.368 1.949 12.960 1.00 86.44 83 LEU A C 1
ATOM 630 O O . LEU A 1 83 ? -15.689 2.443 14.042 1.00 86.44 83 LEU A O 1
ATOM 634 N N . GLU A 1 84 ? -16.148 2.007 11.879 1.00 86.62 84 GLU A N 1
ATOM 635 C CA . GLU A 1 84 ? -17.485 2.622 11.869 1.00 86.62 84 GLU A CA 1
ATOM 636 C C . GLU A 1 84 ? -18.439 1.945 12.858 1.00 86.62 84 GLU A C 1
ATOM 638 O O . GLU A 1 84 ? -19.271 2.600 13.486 1.00 86.62 84 GLU A O 1
ATOM 643 N N . LEU A 1 85 ? -18.290 0.633 13.041 1.00 87.56 85 LEU A N 1
ATOM 644 C CA . LEU A 1 85 ? -19.074 -0.149 13.995 1.00 87.56 85 LEU A CA 1
ATOM 645 C C . LEU A 1 85 ? -18.538 -0.085 15.433 1.00 87.56 85 LEU A C 1
ATOM 647 O O . LEU A 1 85 ? -19.113 -0.725 16.313 1.00 87.56 85 LEU A O 1
ATOM 651 N N . HIS A 1 86 ? -17.452 0.650 15.697 1.00 81.69 86 HIS A N 1
ATOM 652 C CA . HIS A 1 86 ? -16.748 0.664 16.987 1.00 81.69 86 HIS A CA 1
ATOM 653 C C . HIS A 1 86 ? -16.298 -0.739 17.454 1.00 81.69 86 HIS A C 1
ATOM 655 O O . HIS A 1 86 ? -16.182 -1.010 18.649 1.00 81.69 86 HIS A O 1
ATOM 661 N N . GLN A 1 87 ? -16.037 -1.646 16.510 1.00 83.38 87 GLN A N 1
ATOM 662 C CA . GLN A 1 87 ? -15.653 -3.043 16.736 1.00 83.38 87 GLN A CA 1
ATOM 663 C C . GLN A 1 87 ? -14.261 -3.334 16.174 1.00 83.38 87 GLN A C 1
ATOM 665 O O . GLN A 1 87 ? -14.032 -4.353 15.519 1.00 83.38 87 GLN A O 1
ATOM 670 N N . VAL A 1 88 ? -13.313 -2.434 16.435 1.00 78.19 88 VAL A N 1
ATOM 671 C CA . VAL A 1 88 ? -11.939 -2.559 15.944 1.00 78.19 88 VAL A CA 1
ATOM 672 C C . VAL A 1 88 ? -11.324 -3.877 16.401 1.00 78.19 88 VAL A C 1
ATOM 674 O O . VAL A 1 88 ? -11.104 -4.118 17.589 1.00 78.19 88 VAL A O 1
ATOM 677 N N . ARG A 1 89 ? -10.996 -4.739 15.437 1.00 83.19 89 ARG A N 1
ATOM 678 C CA . ARG A 1 89 ? -10.290 -5.991 15.701 1.00 83.19 89 ARG A CA 1
ATOM 679 C C . ARG A 1 89 ? -8.787 -5.767 15.581 1.00 83.19 89 ARG A C 1
ATOM 681 O O . ARG A 1 89 ? -8.264 -5.674 14.473 1.00 83.19 89 ARG A O 1
ATOM 688 N N . LEU A 1 90 ? -8.075 -5.782 16.712 1.00 86.25 90 LEU A N 1
ATOM 689 C CA . LEU A 1 90 ? -6.606 -5.658 16.750 1.00 86.25 90 LEU A CA 1
ATOM 690 C C . LEU A 1 90 ? -5.895 -6.644 15.812 1.00 86.25 90 LEU A C 1
ATOM 692 O O . LEU A 1 90 ? -4.913 -6.289 15.172 1.00 86.25 90 LEU A O 1
ATOM 696 N N . ALA A 1 91 ? -6.421 -7.864 15.675 1.00 88.06 91 ALA A N 1
ATOM 697 C CA . ALA A 1 91 ? -5.879 -8.866 14.760 1.00 88.06 91 ALA A CA 1
ATOM 698 C C . ALA A 1 91 ? -5.924 -8.425 13.283 1.00 88.06 91 ALA A C 1
ATOM 700 O O . ALA A 1 91 ? -5.022 -8.754 12.518 1.00 88.06 91 ALA A O 1
ATOM 701 N N . ARG A 1 92 ? -6.951 -7.666 12.875 1.00 89.50 92 ARG A N 1
ATOM 702 C CA . ARG A 1 92 ? -7.076 -7.160 11.502 1.00 89.50 92 ARG A CA 1
ATOM 703 C C . ARG A 1 92 ? -6.114 -6.002 11.250 1.00 89.50 92 ARG A C 1
ATOM 705 O O . ARG A 1 92 ? -5.433 -6.013 10.232 1.00 89.50 92 ARG A O 1
ATOM 712 N N . LEU A 1 93 ? -5.996 -5.073 12.201 1.00 88.94 93 LEU A N 1
ATOM 713 C CA . LEU A 1 93 ? -4.996 -4.001 12.136 1.00 88.94 93 LEU A CA 1
ATOM 714 C C . LEU A 1 93 ? -3.566 -4.556 12.114 1.00 88.94 93 LEU A C 1
ATOM 716 O O . LEU A 1 93 ? -2.750 -4.091 11.328 1.00 88.94 93 LEU A O 1
ATOM 720 N N . ARG A 1 94 ? -3.272 -5.589 12.916 1.00 92.12 94 ARG A N 1
ATOM 721 C CA . ARG A 1 94 ? -1.981 -6.292 12.867 1.00 92.12 94 ARG A CA 1
ATOM 722 C C . ARG A 1 94 ? -1.724 -6.871 11.480 1.00 92.12 94 ARG A C 1
ATOM 724 O O . ARG A 1 94 ? -0.675 -6.609 10.914 1.00 92.12 94 ARG A O 1
ATOM 731 N N . ARG A 1 95 ? -2.703 -7.578 10.910 1.00 94.00 95 ARG A N 1
ATOM 732 C CA . ARG A 1 95 ? -2.575 -8.146 9.565 1.00 94.00 95 ARG A CA 1
ATOM 733 C C . ARG A 1 95 ? -2.346 -7.078 8.493 1.00 94.00 95 ARG A C 1
ATOM 735 O O . ARG A 1 95 ? -1.576 -7.319 7.576 1.00 94.00 95 ARG A O 1
ATOM 742 N N . LEU A 1 96 ? -2.996 -5.918 8.602 1.00 93.12 96 LEU A N 1
ATOM 743 C CA . LEU A 1 96 ? -2.730 -4.794 7.705 1.00 93.12 96 LEU A CA 1
ATOM 744 C C . LEU A 1 96 ? -1.273 -4.333 7.818 1.00 93.12 96 LEU A C 1
ATOM 746 O O . LEU A 1 96 ? -0.622 -4.191 6.793 1.00 93.12 96 LEU A O 1
ATOM 750 N N . VAL A 1 97 ? -0.755 -4.143 9.036 1.00 92.81 97 VAL A N 1
ATOM 751 C CA . VAL A 1 97 ? 0.659 -3.781 9.251 1.00 92.81 97 VAL A CA 1
ATOM 752 C C . VAL A 1 97 ? 1.593 -4.820 8.626 1.00 92.81 97 VAL A C 1
ATOM 754 O O . VAL A 1 97 ? 2.499 -4.442 7.893 1.00 92.81 97 VAL A O 1
ATOM 757 N N . ASP A 1 98 ? 1.335 -6.109 8.847 1.00 94.38 98 ASP A N 1
ATOM 758 C CA . ASP A 1 98 ? 2.179 -7.186 8.322 1.00 94.38 98 ASP A CA 1
ATOM 759 C C . ASP A 1 98 ? 2.181 -7.219 6.775 1.00 94.38 98 ASP A C 1
ATOM 761 O O . ASP A 1 98 ? 3.229 -7.413 6.159 1.00 94.38 98 ASP A O 1
ATOM 765 N N . GLU A 1 99 ? 1.030 -7.000 6.122 1.00 94.94 99 GLU A N 1
ATOM 766 C CA . GLU A 1 99 ? 0.959 -6.925 4.651 1.00 94.94 99 GLU A CA 1
ATOM 767 C C . GLU A 1 99 ? 1.646 -5.665 4.108 1.00 94.94 99 GLU A C 1
ATOM 769 O O . GLU A 1 99 ? 2.276 -5.742 3.057 1.00 94.94 99 GLU A O 1
ATOM 774 N N . LEU A 1 100 ? 1.575 -4.529 4.814 1.00 92.81 100 LEU A N 1
ATOM 775 C CA . LEU A 1 100 ? 2.278 -3.302 4.418 1.00 92.81 100 LEU A CA 1
ATOM 776 C C . LEU A 1 100 ? 3.799 -3.474 4.483 1.00 92.81 100 LEU A C 1
ATOM 778 O O . LEU A 1 100 ? 4.484 -3.084 3.545 1.00 92.81 100 LEU A O 1
ATOM 782 N N . GLU A 1 101 ? 4.315 -4.105 5.540 1.00 92.00 101 GLU A N 1
ATOM 783 C CA . GLU A 1 101 ? 5.750 -4.395 5.683 1.00 92.00 101 GLU A CA 1
ATOM 784 C C . GLU A 1 101 ? 6.246 -5.388 4.619 1.00 92.00 101 GLU A C 1
ATOM 786 O O . GLU A 1 101 ? 7.344 -5.254 4.079 1.00 92.00 101 GLU A O 1
ATOM 791 N N . ALA A 1 102 ? 5.439 -6.401 4.291 1.00 92.44 102 ALA A N 1
ATOM 792 C CA . ALA A 1 102 ? 5.780 -7.351 3.233 1.00 92.44 102 ALA A CA 1
ATOM 793 C C . ALA A 1 102 ? 5.762 -6.698 1.840 1.00 92.44 102 ALA A C 1
ATOM 795 O O . ALA A 1 102 ? 6.595 -7.019 0.983 1.00 92.44 102 ALA A O 1
ATOM 796 N N . HIS A 1 103 ? 4.811 -5.795 1.618 1.00 93.81 103 HIS A N 1
ATOM 797 C CA . HIS A 1 103 ? 4.650 -5.056 0.378 1.00 93.81 103 HIS A CA 1
ATOM 798 C C . HIS A 1 103 ? 5.796 -4.058 0.156 1.00 93.81 103 HIS A C 1
ATOM 800 O O . HIS A 1 103 ? 6.463 -4.133 -0.875 1.00 93.81 103 HIS A O 1
ATOM 806 N N . SER A 1 104 ? 6.134 -3.225 1.144 1.00 90.56 104 SER A N 1
ATOM 807 C CA . SER A 1 104 ? 7.255 -2.280 1.025 1.00 90.56 104 SER A CA 1
ATOM 808 C C . SER A 1 104 ? 8.584 -2.995 0.772 1.00 90.56 104 SER A C 1
ATOM 810 O O . SER A 1 104 ? 9.314 -2.653 -0.159 1.00 90.56 104 SER A O 1
ATOM 812 N N . ALA A 1 105 ? 8.859 -4.081 1.504 1.00 89.88 105 ALA A N 1
ATOM 813 C CA . ALA A 1 105 ? 10.060 -4.893 1.309 1.00 89.88 105 ALA A CA 1
ATOM 814 C C . ALA A 1 105 ? 10.151 -5.490 -0.106 1.00 89.88 105 ALA A C 1
ATOM 816 O O . ALA A 1 105 ? 11.243 -5.699 -0.645 1.00 89.88 105 ALA A O 1
ATOM 817 N N . SER A 1 106 ? 9.003 -5.787 -0.710 1.00 89.69 106 SER A N 1
ATOM 818 C CA . SER A 1 106 ? 8.915 -6.313 -2.067 1.00 89.69 106 SER A CA 1
ATOM 819 C C . SER A 1 106 ? 9.255 -5.268 -3.121 1.00 89.69 106 SER A C 1
ATOM 821 O O . SER A 1 106 ? 9.982 -5.567 -4.072 1.00 89.69 106 SER A O 1
ATOM 823 N N . GLU A 1 107 ? 8.754 -4.052 -2.951 1.00 90.56 107 GLU A N 1
ATOM 824 C CA . GLU A 1 107 ? 8.979 -2.945 -3.876 1.00 90.56 107 GLU A CA 1
ATOM 825 C C . GLU A 1 107 ? 10.397 -2.392 -3.770 1.00 90.56 107 GLU A C 1
ATOM 827 O O . GLU A 1 107 ? 11.065 -2.235 -4.798 1.00 90.56 107 GLU A O 1
ATOM 832 N N . ASP A 1 108 ? 10.899 -2.218 -2.545 1.00 88.50 108 ASP A N 1
ATOM 833 C CA . ASP A 1 108 ? 12.268 -1.776 -2.259 1.00 88.50 108 ASP A CA 1
ATOM 834 C C . ASP A 1 108 ? 13.314 -2.735 -2.838 1.00 88.50 108 ASP A C 1
ATOM 836 O O . ASP A 1 108 ? 14.377 -2.314 -3.303 1.00 88.50 108 ASP A O 1
ATOM 840 N N . ARG A 1 109 ? 13.023 -4.040 -2.850 1.00 89.31 109 ARG A N 1
ATOM 841 C CA . ARG A 1 109 ? 13.946 -5.050 -3.378 1.00 89.31 109 ARG A CA 1
ATOM 842 C C . ARG A 1 109 ? 13.982 -5.097 -4.905 1.00 89.31 109 ARG A C 1
ATOM 844 O O . ARG A 1 109 ? 15.003 -5.513 -5.458 1.00 89.31 109 ARG A O 1
ATOM 851 N N . ALA A 1 110 ? 12.886 -4.759 -5.582 1.00 88.81 110 ALA A N 1
ATOM 852 C CA . ALA A 1 110 ? 12.715 -5.092 -6.995 1.00 88.81 110 ALA A CA 1
ATOM 853 C C . ALA A 1 110 ? 12.184 -3.932 -7.845 1.00 88.81 110 ALA A C 1
ATOM 855 O O . ALA A 1 110 ? 12.879 -3.477 -8.759 1.00 88.81 110 ALA A O 1
ATOM 856 N N . MET A 1 111 ? 10.975 -3.444 -7.562 1.00 90.50 111 MET A N 1
ATOM 857 C CA . MET A 1 111 ? 10.308 -2.457 -8.412 1.00 90.50 111 MET A CA 1
ATOM 858 C C . MET A 1 111 ? 11.001 -1.090 -8.373 1.00 90.50 111 MET A C 1
A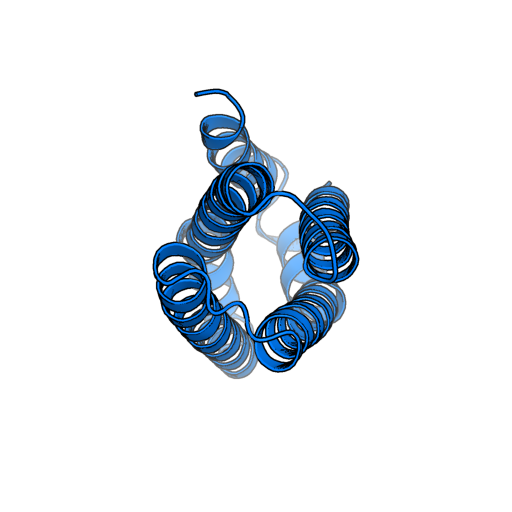TOM 860 O O . MET A 1 111 ? 11.213 -0.484 -9.424 1.00 90.50 111 MET A O 1
ATOM 864 N N . TYR A 1 112 ? 11.383 -0.605 -7.193 1.00 86.62 112 TYR A N 1
ATOM 865 C CA . TYR A 1 112 ? 11.992 0.717 -7.039 1.00 86.62 112 TYR A CA 1
ATOM 866 C C . TYR A 1 112 ? 13.420 0.828 -7.572 1.00 86.62 112 TYR A C 1
ATOM 868 O O . TYR A 1 112 ? 13.681 1.804 -8.279 1.00 86.62 112 TYR A O 1
ATOM 876 N N . PRO A 1 113 ? 14.327 -0.144 -7.347 1.00 87.94 113 PRO A N 1
ATOM 877 C CA . PRO A 1 113 ? 15.627 -0.142 -8.014 1.00 87.94 113 PRO A CA 1
ATOM 878 C C . PRO A 1 113 ? 15.483 -0.075 -9.536 1.00 87.94 113 PRO A C 1
ATOM 880 O O . PRO A 1 113 ? 16.120 0.743 -10.193 1.00 87.94 113 PRO A O 1
ATOM 883 N N . TRP A 1 114 ? 14.564 -0.865 -10.100 1.00 89.94 114 TRP A N 1
ATOM 884 C CA . TRP A 1 114 ? 14.276 -0.802 -11.528 1.00 89.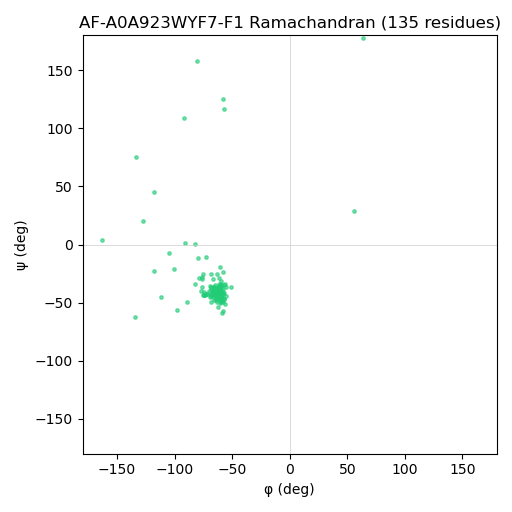94 114 TRP A CA 1
ATOM 885 C C . TRP A 1 114 ? 13.715 0.567 -11.945 1.00 89.94 114 TRP A C 1
ATOM 887 O O . TRP A 1 114 ? 14.120 1.113 -12.974 1.00 89.94 114 TRP A O 1
ATOM 897 N N . ALA A 1 115 ? 12.804 1.141 -11.155 1.00 86.31 115 ALA A N 1
ATOM 898 C CA . ALA A 1 115 ? 12.170 2.413 -11.473 1.00 86.31 115 ALA A CA 1
ATOM 899 C C . ALA A 1 115 ? 13.167 3.582 -11.476 1.00 86.31 115 ALA A C 1
ATOM 901 O O . ALA A 1 115 ? 13.082 4.444 -12.356 1.00 86.31 115 ALA A O 1
ATOM 902 N N . ALA A 1 116 ? 14.130 3.579 -10.551 1.00 83.50 116 ALA A N 1
ATOM 903 C CA . ALA A 1 116 ? 15.207 4.565 -10.490 1.00 83.50 116 ALA A CA 1
ATOM 904 C C . ALA A 1 116 ? 16.029 4.589 -11.792 1.00 83.50 116 ALA A C 1
ATOM 906 O O . ALA A 1 116 ? 16.320 5.661 -12.325 1.00 83.50 116 ALA A O 1
ATOM 907 N N . ASP A 1 117 ? 16.309 3.410 -12.352 1.00 83.56 117 ASP A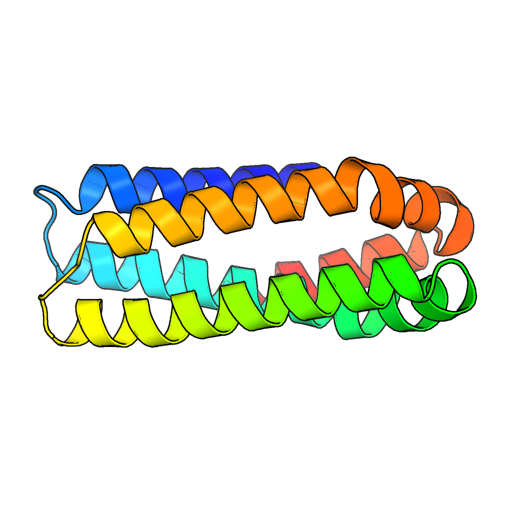 N 1
ATOM 908 C CA . ASP A 1 117 ? 17.104 3.263 -13.574 1.00 83.56 117 ASP A CA 1
ATOM 909 C C . ASP A 1 117 ? 16.308 3.551 -14.865 1.00 83.56 117 ASP A C 1
ATOM 911 O O . ASP A 1 117 ? 16.885 3.986 -15.863 1.00 83.56 117 ASP A O 1
ATOM 915 N N . HIS A 1 118 ? 14.986 3.324 -14.873 1.00 79.75 118 HIS A N 1
ATOM 916 C CA . HIS A 1 118 ? 14.193 3.266 -16.118 1.00 79.75 118 HIS A CA 1
ATOM 917 C C . HIS A 1 118 ? 13.099 4.330 -16.253 1.00 79.75 118 HIS A C 1
ATOM 919 O O . HIS A 1 118 ? 12.656 4.620 -17.367 1.00 79.75 118 HIS A O 1
ATOM 925 N N . VAL A 1 119 ? 12.623 4.905 -15.149 1.00 69.62 119 VAL A N 1
ATOM 926 C CA . VAL A 1 119 ? 11.519 5.882 -15.154 1.00 69.62 119 VAL A CA 1
ATOM 927 C C . VAL A 1 119 ? 12.066 7.316 -15.041 1.00 69.62 119 VAL A C 1
ATOM 929 O O . VAL A 1 119 ? 11.426 8.270 -15.497 1.00 69.62 119 VAL A O 1
ATOM 932 N N . GLY A 1 120 ? 13.292 7.467 -14.528 1.00 65.00 120 GLY A N 1
ATOM 933 C CA . GLY A 1 120 ? 14.017 8.733 -14.427 1.00 65.00 120 GLY A CA 1
ATOM 934 C C . GLY A 1 120 ? 13.342 9.771 -13.517 1.00 65.00 120 GLY A C 1
ATOM 935 O O . GLY A 1 120 ? 12.234 9.589 -13.011 1.00 65.00 120 GLY A O 1
ATOM 936 N N . LEU A 1 121 ? 13.992 10.929 -13.354 1.00 57.72 121 LEU A N 1
ATOM 937 C CA . LEU A 1 121 ? 13.547 12.010 -12.453 1.00 57.72 121 LEU A CA 1
ATOM 938 C C . LEU A 1 121 ? 12.130 12.542 -12.748 1.00 57.72 121 LEU A C 1
ATOM 940 O O . LEU A 1 121 ? 11.486 13.124 -11.876 1.00 57.72 121 LEU A O 1
ATOM 944 N N . VAL A 1 122 ? 11.638 12.385 -13.981 1.00 56.84 122 VAL A N 1
ATOM 945 C CA . VAL A 1 122 ? 10.286 12.817 -14.375 1.00 56.84 122 VAL A CA 1
ATOM 946 C C . VAL A 1 122 ? 9.225 11.873 -13.808 1.00 56.84 122 VAL A C 1
ATOM 948 O O . VAL A 1 122 ? 8.206 12.345 -13.310 1.00 56.84 122 VAL A O 1
ATOM 951 N N . GLY A 1 123 ? 9.472 10.563 -13.824 1.00 59.31 123 GLY A N 1
ATOM 952 C CA . GLY A 1 123 ? 8.573 9.581 -13.225 1.00 59.31 123 GLY A CA 1
ATOM 953 C C . GLY A 1 123 ? 8.482 9.696 -11.713 1.00 59.31 123 GLY A C 1
ATOM 954 O O . GLY A 1 123 ? 7.379 9.712 -11.173 1.00 59.31 123 GLY A O 1
ATOM 955 N N . GLU A 1 124 ? 9.621 9.882 -11.044 1.00 62.66 124 GLU A N 1
ATOM 956 C CA . GLU A 1 124 ? 9.649 10.141 -9.601 1.00 62.66 124 GLU A CA 1
ATOM 957 C C . GLU A 1 124 ? 8.851 11.401 -9.247 1.00 62.66 124 GLU A C 1
ATOM 959 O O . GLU A 1 124 ? 8.019 11.381 -8.342 1.00 62.66 124 GLU A O 1
ATOM 964 N N . ARG A 1 125 ? 9.034 12.499 -9.995 1.00 60.38 125 ARG A N 1
ATOM 965 C CA . ARG A 1 125 ? 8.270 13.740 -9.783 1.00 60.38 125 ARG A CA 1
ATOM 966 C C . ARG A 1 125 ? 6.772 13.560 -10.005 1.00 60.38 125 ARG A C 1
ATOM 968 O O . ARG A 1 125 ? 6.004 14.167 -9.267 1.00 60.38 125 ARG A O 1
ATOM 975 N N . LEU A 1 126 ? 6.353 12.761 -10.987 1.00 62.56 126 LEU A N 1
ATOM 976 C CA . LEU A 1 126 ? 4.936 12.465 -11.222 1.00 62.56 126 LEU A CA 1
ATOM 977 C C . LEU A 1 126 ? 4.341 11.620 -10.091 1.00 62.56 126 LEU A C 1
ATOM 979 O O . LEU A 1 126 ? 3.237 11.932 -9.643 1.00 62.56 126 LEU A O 1
ATOM 983 N N . LEU A 1 127 ? 5.086 10.637 -9.572 1.00 66.06 127 LEU A N 1
ATOM 984 C CA . LEU A 1 127 ? 4.670 9.875 -8.392 1.00 66.06 127 LEU A CA 1
ATOM 985 C C . LEU A 1 127 ? 4.508 10.798 -7.179 1.00 66.06 127 LEU A C 1
ATOM 987 O O . LEU A 1 127 ? 3.447 1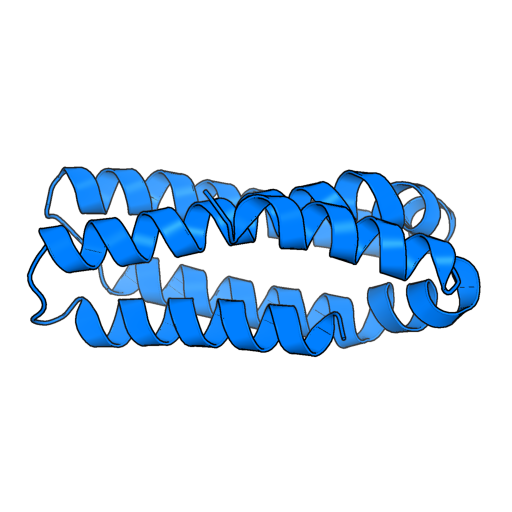0.842 -6.559 1.00 66.06 127 LEU A O 1
ATOM 991 N N . PHE A 1 128 ? 5.521 11.622 -6.892 1.00 65.12 128 PHE A N 1
ATOM 992 C CA . PHE A 1 128 ? 5.479 12.560 -5.769 1.00 65.12 128 PHE A CA 1
ATOM 993 C C . PHE A 1 128 ? 4.419 13.645 -5.916 1.00 65.12 128 PHE A C 1
ATOM 995 O O . PHE A 1 128 ? 3.845 14.058 -4.911 1.00 65.12 128 PHE A O 1
ATOM 1002 N N . ALA A 1 129 ? 4.155 14.129 -7.129 1.00 61.38 129 ALA A N 1
ATOM 1003 C CA . ALA A 1 129 ? 3.108 15.115 -7.375 1.00 61.38 129 ALA A CA 1
ATOM 1004 C C . ALA A 1 129 ? 1.714 14.539 -7.096 1.00 61.38 129 ALA A C 1
ATOM 1006 O O . ALA A 1 129 ? 0.864 15.250 -6.560 1.00 61.38 129 ALA A O 1
ATOM 1007 N N . ARG A 1 130 ? 1.496 13.257 -7.413 1.00 64.88 130 ARG A N 1
ATOM 1008 C CA . ARG A 1 130 ? 0.228 12.557 -7.173 1.00 64.88 130 ARG A CA 1
ATOM 1009 C C . ARG A 1 130 ? 0.050 12.238 -5.686 1.00 64.88 130 ARG A C 1
ATOM 1011 O O . ARG A 1 130 ? -0.979 12.591 -5.126 1.00 64.88 130 ARG A O 1
ATOM 1018 N N . ILE A 1 131 ? 1.104 11.757 -5.023 1.00 66.75 131 ILE A N 1
ATOM 1019 C CA . ILE A 1 131 ? 1.121 11.484 -3.574 1.00 66.75 131 ILE A CA 1
ATOM 1020 C C . ILE A 1 131 ? 0.968 12.775 -2.737 1.00 66.75 131 ILE A C 1
ATOM 1022 O O . ILE A 1 131 ? 0.243 12.799 -1.745 1.00 66.75 131 ILE A O 1
ATOM 1026 N N . ARG A 1 132 ? 1.606 13.895 -3.120 1.00 57.53 132 ARG A N 1
ATOM 1027 C CA . ARG A 1 132 ? 1.494 15.174 -2.382 1.00 57.53 132 ARG A CA 1
ATOM 1028 C C . ARG A 1 132 ? 0.116 15.824 -2.464 1.00 57.53 132 ARG A C 1
ATOM 1030 O O . ARG A 1 132 ? -0.204 16.622 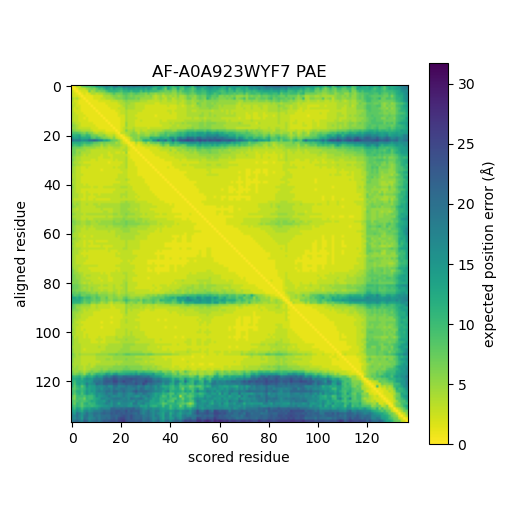-1.584 1.00 57.53 132 ARG A O 1
ATOM 1037 N N . HIS A 1 133 ? -0.664 15.556 -3.509 1.00 50.47 133 HIS A N 1
ATOM 1038 C CA . HIS A 1 133 ? -1.951 16.225 -3.710 1.00 50.47 133 HIS A CA 1
ATOM 1039 C C . HIS A 1 133 ? -3.048 15.761 -2.737 1.00 50.47 133 HIS A C 1
ATOM 1041 O O . HIS A 1 133 ? -4.070 16.443 -2.625 1.00 50.47 133 HIS A O 1
ATOM 1047 N N . SER A 1 134 ? -2.793 14.681 -1.996 1.00 45.59 134 SER A N 1
ATOM 1048 C CA . SER A 1 134 ? -3.725 14.086 -1.031 1.00 45.59 134 SER A CA 1
ATOM 1049 C C . SER A 1 134 ? -3.395 14.364 0.435 1.00 45.59 134 SER A C 1
ATOM 1051 O O . SER A 1 134 ? -4.214 14.110 1.304 1.00 45.59 134 SER A O 1
ATOM 1053 N N . VAL A 1 135 ? -2.238 14.972 0.724 1.00 42.00 135 VAL A N 1
ATOM 1054 C CA . VAL A 1 135 ? -1.804 15.331 2.094 1.00 42.00 135 VAL A CA 1
ATOM 1055 C C . VAL A 1 135 ? -2.256 16.756 2.490 1.00 42.00 135 VAL A C 1
ATOM 1057 O O . VAL A 1 135 ? -1.935 17.244 3.568 1.00 42.00 135 VAL A O 1
ATOM 1060 N N . GLY A 1 136 ? -2.982 17.463 1.613 1.00 37.25 136 GLY A N 1
ATOM 1061 C CA . GLY A 1 136 ? -3.283 18.896 1.755 1.00 37.25 136 GLY A CA 1
ATOM 1062 C C . GLY A 1 136 ? -4.755 19.300 1.649 1.00 37.25 136 GLY A C 1
ATOM 1063 O O . GLY A 1 136 ? -5.012 20.465 1.345 1.00 37.25 136 GLY A O 1
ATOM 1064 N N . ARG A 1 137 ? -5.707 18.382 1.844 1.00 35.19 137 ARG A N 1
ATOM 1065 C CA . ARG A 1 137 ? -7.138 18.710 1.936 1.00 35.19 137 ARG A CA 1
ATOM 1066 C C . ARG A 1 137 ? -7.739 18.231 3.242 1.00 35.19 137 ARG A C 1
ATOM 1068 O O . ARG A 1 137 ? -7.389 17.108 3.653 1.00 35.19 137 ARG A O 1
#

Nearest PDB structures (foldseek):
  2lfd-assembly1_A  TM=6.396E-01  e=1.099E+00  Escherichia coli
  7sqc-assembly1_C3  TM=3.805E-01  e=6.677E+00  Chlamydomonas reinhardtii
  7sqc-assembly1_C1  TM=2.986E-01  e=5.197E+00  Chlamydomonas reinhardtii
  8to0-assembly1_C  TM=2.668E-01  e=3.659E+00  Mus musculus

Mean predicted aligned error: 5.93 Å

Radius of gyration: 15.43 Å; Cα contacts (8 Å, |Δi|>4): 99; chains: 1; bounding box: 36×31×44 Å

Foldseek 3Di:
DLLVLLVVLLVLLVVLLVCLVPHDLVVSLVSLVLSLLLLVLLLVLCVVQQLVVVCVVPVVLSVVLVVLSVVLNVLSVVQNVCSVVSNHDSVSSVVNSVSSVVNSVSCVVPRVVVCCVPVHPVSVVSSVVSSVVSVPD

Sequence (137 aa):
MLSDHHHRLEAKARSLLESAGGADTRALGVCWNGLEAELLDHMAAEEDVILPRYSAYAPADACRIRGEHARIRELLGSTGVDLELHQVRLARLRRLVDELEAHSASEDRAMYPWAADHVGLVGERLLFARIRHSVGR

Solvent-accessible surface area (backbone atoms only — not comparable to full-atom values): 7637 Å² total; per-residue (Å²): 107,7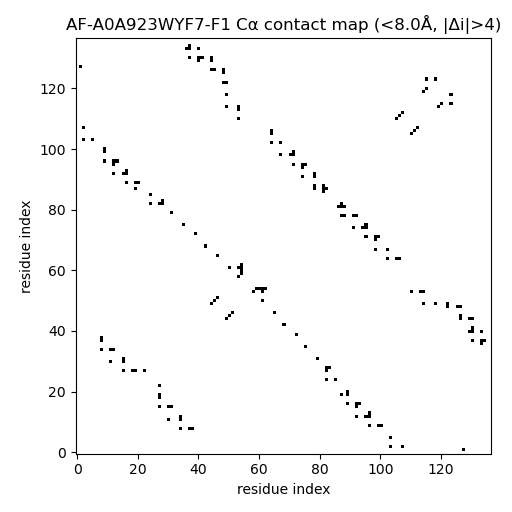2,68,58,51,50,55,51,53,52,51,50,48,49,52,49,52,68,37,69,82,78,54,59,68,69,59,50,48,55,55,43,55,56,50,52,52,53,52,53,45,44,55,48,39,40,58,72,65,46,41,65,61,43,32,76,76,40,47,71,59,41,52,48,53,55,52,48,52,53,52,51,52,53,47,47,57,56,48,52,53,26,51,78,68,74,54,69,50,66,71,56,48,48,49,46,45,55,51,50,56,54,47,49,56,50,35,66,72,48,56,48,60,51,40,64,77,72,48,39,77,65,46,53,48,51,42,51,55,58,49,55,67,68,79,75,120

Secondary structure (DSSP, 8-state):
-HHHHHHHHHHHHHHHHHHTTTS-HHHHHHHHHHHHHHHHHHHHHHHHHTHHHHHHH-HHHHHHHHHHHHHHHHHHHHHHHHHHTT---HHHHHHHHHHHHHHHHHIIIIIHHHHHHHTHHHHHHHHHHHHHTTS--

pLDDT: mean 84.48, std 13.24, range [35.19, 98.06]